Protein AF-A0AAW5BRA8-F1 (afdb_monomer_lite)

Secondary structure (DSSP, 8-state):
--EEEETTEEEE-HHHHHHHHHHHHHHHTT--HHHHHHHHHHTT---TT----

Organism: NCBI:txid358742

Sequence (53 aa):
MGYRCVNGELEIVPEQAE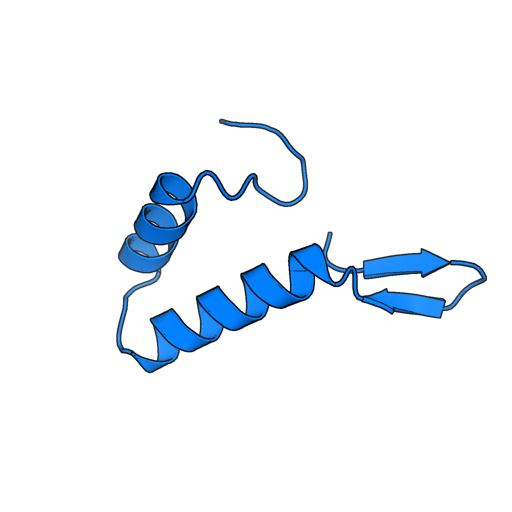VVKQIFDLYLAGNTFAQIKRALEKQKITTATGKLG

Radius of gyration: 12.76 Å; chains: 1; bounding box: 24×26×33 Å

InterPro domains:
  IPR011109 DNA-binding recombinase domain [PF07508] (14-51)
  IPR011109 DNA-binding recombinase domain [PS51737] (1-53)
  IPR038109 DNA-binding recombinase domain superfamily [G3DSA:3.90.1750.20] (1-52)

pLDDT: mean 73.7, std 15.83, range [41.59, 94.38]

Structure (mmCIF, N/CA/C/O backbone):
data_AF-A0AAW5BRA8-F1
#
_entry.id   AF-A0AAW5BRA8-F1
#
loop_
_atom_site.group_PDB
_atom_site.id
_atom_site.type_symbol
_atom_site.label_atom_id
_atom_site.label_alt_id
_atom_site.label_comp_id
_atom_site.label_asym_id
_atom_site.label_entity_id
_atom_site.label_seq_id
_atom_site.pdbx_PDB_ins_code
_atom_site.Cartn_x
_atom_site.Cartn_y
_atom_site.Cartn_z
_atom_site.occupancy
_atom_site.B_iso_or_equiv
_atom_site.auth_seq_id
_atom_site.auth_comp_id
_atom_site.auth_asym_id
_atom_site.auth_atom_id
_atom_site.pdbx_PDB_model_num
ATOM 1 N N . MET A 1 1 ? -3.250 -2.267 11.780 1.00 56.66 1 MET A N 1
ATOM 2 C CA . MET A 1 1 ? -3.332 -3.740 11.668 1.00 56.66 1 MET A CA 1
ATOM 3 C C . MET A 1 1 ? -4.650 -4.086 10.986 1.00 56.66 1 MET A C 1
ATOM 5 O O . MET A 1 1 ? -5.663 -3.549 11.420 1.00 56.66 1 MET A O 1
ATOM 9 N N . GLY A 1 2 ? -4.595 -4.914 9.927 1.00 56.38 2 GLY A N 1
ATOM 10 C CA . GLY A 1 2 ? -5.664 -5.223 8.944 1.00 56.38 2 GLY A CA 1
ATOM 11 C C . GLY A 1 2 ? -6.926 -5.903 9.464 1.00 56.38 2 GLY A C 1
ATOM 12 O O . GLY A 1 2 ? -7.902 -6.026 8.730 1.00 56.38 2 GLY A O 1
ATOM 13 N N . TYR A 1 3 ? -6.903 -6.336 10.719 1.00 56.34 3 TYR A N 1
ATOM 14 C CA . TYR A 1 3 ? -7.945 -7.150 11.315 1.00 56.34 3 TYR A CA 1
ATOM 15 C C . TYR A 1 3 ? -8.231 -6.635 12.725 1.00 56.34 3 TYR A C 1
ATOM 17 O O . TYR A 1 3 ? -7.295 -6.311 13.466 1.00 56.34 3 TYR A O 1
ATOM 25 N N . ARG A 1 4 ? -9.509 -6.556 13.098 1.00 61.84 4 ARG A N 1
ATOM 26 C CA . ARG A 1 4 ? -9.940 -6.427 14.496 1.00 61.84 4 ARG A CA 1
ATOM 27 C C . ARG A 1 4 ? -10.387 -7.791 14.980 1.00 61.84 4 ARG A C 1
ATOM 29 O O . ARG A 1 4 ? -11.088 -8.497 14.273 1.00 61.84 4 ARG A O 1
ATOM 36 N N . CYS A 1 5 ? -9.975 -8.150 16.188 1.00 52.91 5 CYS A N 1
ATOM 37 C CA . CYS A 1 5 ? -10.476 -9.348 16.838 1.00 52.91 5 CYS A CA 1
ATOM 38 C C . CYS A 1 5 ? -11.737 -8.959 17.614 1.00 52.91 5 CYS A C 1
ATOM 40 O O . CYS A 1 5 ? -11.638 -8.242 18.612 1.00 52.91 5 CYS A O 1
ATOM 42 N N . VAL A 1 6 ? -12.907 -9.372 17.133 1.00 69.25 6 VAL A N 1
ATOM 43 C CA . VAL A 1 6 ? -14.191 -9.161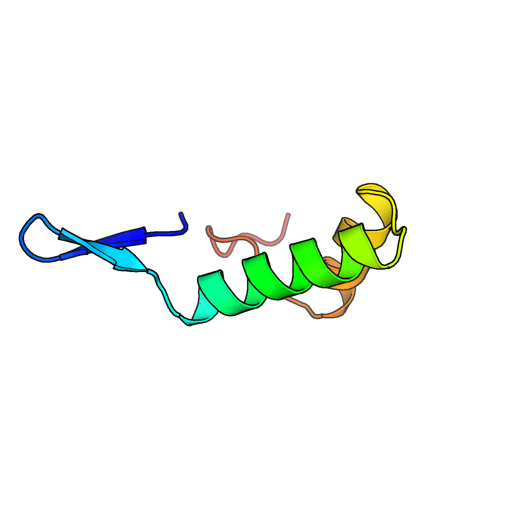 17.813 1.00 69.25 6 VAL A CA 1
ATOM 44 C C . VAL A 1 6 ? -14.720 -10.539 18.182 1.00 69.25 6 VAL A C 1
ATOM 46 O O . VAL A 1 6 ? -14.845 -11.404 17.325 1.00 69.25 6 VAL A O 1
ATOM 49 N N . ASN A 1 7 ? -14.963 -10.781 19.473 1.00 63.34 7 ASN A N 1
ATOM 50 C CA . ASN A 1 7 ? -15.482 -12.058 19.988 1.00 63.34 7 ASN A CA 1
ATOM 51 C C . ASN A 1 7 ? -14.679 -13.318 19.589 1.00 63.34 7 ASN A C 1
ATOM 53 O O . ASN A 1 7 ? -15.235 -14.410 19.537 1.00 63.34 7 ASN A O 1
ATOM 57 N N . GLY A 1 8 ? -13.371 -13.188 19.343 1.00 63.19 8 GLY A N 1
ATOM 58 C CA . GLY A 1 8 ? -12.508 -14.311 18.955 1.00 63.19 8 GLY A CA 1
ATOM 59 C C . GLY A 1 8 ? -12.420 -14.562 17.447 1.00 63.19 8 GLY A C 1
ATOM 60 O O . GLY A 1 8 ? -11.704 -15.474 17.040 1.00 63.19 8 GLY A O 1
ATOM 61 N N . GLU A 1 9 ? -13.071 -13.739 16.622 1.00 52.84 9 GLU A N 1
ATOM 62 C CA . GLU A 1 9 ? -12.992 -13.808 15.162 1.00 52.84 9 GLU A CA 1
ATOM 63 C C . GLU A 1 9 ? -12.214 -12.619 14.578 1.00 52.84 9 GLU A C 1
ATOM 65 O O . GLU A 1 9 ? -12.311 -11.483 15.051 1.00 52.84 9 GLU A O 1
ATOM 70 N N . LEU A 1 10 ? -11.411 -12.895 13.544 1.00 61.12 10 LEU A N 1
ATOM 71 C CA . LEU A 1 10 ? -10.658 -11.896 12.782 1.00 61.12 10 LEU A CA 1
ATOM 72 C C . LEU A 1 10 ? -11.596 -11.203 11.787 1.00 61.12 10 LEU A C 1
ATOM 74 O O . LEU A 1 10 ? -11.843 -11.707 10.694 1.00 61.12 10 LEU A O 1
ATOM 78 N N . GLU A 1 11 ? -12.086 -10.026 12.151 1.00 69.06 11 GLU A N 1
ATOM 79 C CA . GLU A 1 11 ? -12.905 -9.190 11.284 1.00 69.06 11 GLU A CA 1
ATOM 80 C C . GLU A 1 11 ? -12.001 -8.298 10.422 1.00 69.06 11 GLU A C 1
ATOM 82 O O . GLU A 1 11 ? -11.166 -7.538 10.931 1.00 69.06 11 GLU A O 1
ATOM 87 N N . ILE A 1 12 ? -12.145 -8.400 9.100 1.00 64.88 12 ILE A N 1
ATOM 88 C CA . ILE A 1 12 ? -11.463 -7.515 8.153 1.00 64.88 12 ILE A CA 1
ATOM 89 C C . ILE A 1 12 ? -12.014 -6.109 8.360 1.00 64.88 12 ILE A C 1
ATOM 91 O O . ILE A 1 12 ? -13.215 -5.890 8.237 1.00 64.88 12 ILE A O 1
ATOM 95 N N . VAL A 1 13 ? -11.141 -5.137 8.624 1.00 70.62 13 VAL A N 1
ATOM 96 C CA . VAL A 1 13 ? -11.572 -3.737 8.651 1.00 70.62 13 VAL A CA 1
ATOM 97 C C . VAL A 1 13 ? -11.793 -3.300 7.197 1.00 70.62 13 VAL A C 1
ATOM 99 O O . VAL A 1 13 ? -10.805 -3.219 6.463 1.00 70.62 13 VAL A O 1
ATOM 102 N N . PRO A 1 14 ? -13.034 -3.015 6.755 1.00 69.81 14 PRO A N 1
ATOM 103 C CA . PRO A 1 14 ? -13.332 -2.763 5.342 1.00 69.81 14 PRO A CA 1
ATOM 104 C C . PRO A 1 14 ? -12.527 -1.587 4.775 1.00 69.81 14 PRO A C 1
ATOM 106 O O . PRO A 1 14 ? -11.997 -1.681 3.674 1.00 69.81 14 PRO A O 1
ATOM 109 N N . GLU A 1 15 ? -12.306 -0.544 5.577 1.00 70.19 15 GLU A N 1
ATOM 110 C CA . GLU A 1 15 ? -11.429 0.584 5.231 1.00 70.19 15 GLU A CA 1
ATOM 111 C C . GLU A 1 15 ? -9.986 0.139 4.921 1.00 70.19 15 GLU A C 1
ATOM 113 O O . GLU A 1 15 ? -9.366 0.613 3.974 1.00 70.19 15 GLU A O 1
ATOM 118 N N . GLN A 1 16 ? -9.436 -0.822 5.671 1.00 71.44 16 GLN A N 1
ATOM 119 C CA . GLN A 1 16 ? -8.089 -1.337 5.402 1.00 71.44 16 GLN A CA 1
ATOM 120 C C . GLN A 1 16 ? -8.073 -2.318 4.224 1.00 71.44 16 GLN A C 1
ATOM 122 O O . GLN A 1 16 ? -7.063 -2.406 3.525 1.00 71.44 16 GLN A O 1
ATOM 127 N N . ALA A 1 17 ? -9.178 -3.023 3.969 1.00 80.38 17 ALA A N 1
ATOM 128 C CA . ALA A 1 17 ? -9.317 -3.882 2.797 1.00 80.38 17 ALA A CA 1
ATOM 129 C C . ALA A 1 17 ? -9.268 -3.082 1.489 1.00 80.38 17 ALA A C 1
ATOM 131 O O . ALA A 1 17 ? -8.631 -3.524 0.534 1.00 80.38 17 ALA A O 1
ATOM 132 N N . GLU A 1 18 ? -9.873 -1.892 1.453 1.00 82.06 18 GLU A N 1
ATOM 133 C CA . GLU A 1 18 ? -9.797 -0.991 0.297 1.00 82.06 18 GLU A CA 1
ATOM 134 C C . GLU A 1 18 ? -8.358 -0.546 0.013 1.00 82.06 18 GLU A C 1
ATOM 136 O O . GLU A 1 18 ? -7.908 -0.610 -1.132 1.00 82.06 18 GLU A O 1
ATOM 141 N N . VAL A 1 19 ? -7.596 -0.195 1.055 1.00 81.50 19 VAL A N 1
ATOM 142 C CA . VAL A 1 19 ? -6.175 0.169 0.921 1.00 81.50 19 VAL A CA 1
ATOM 143 C C . VAL A 1 19 ? -5.346 -1.004 0.396 1.00 81.50 19 VAL A C 1
ATOM 145 O O . VAL A 1 19 ? -4.528 -0.831 -0.509 1.00 81.50 19 VAL A O 1
ATOM 148 N N . VAL A 1 20 ? -5.559 -2.214 0.926 1.00 83.69 20 VAL A N 1
ATOM 149 C CA . VAL A 1 20 ? -4.866 -3.424 0.454 1.00 83.69 20 VAL A CA 1
ATOM 150 C C . VAL A 1 20 ? -5.204 -3.701 -1.010 1.00 83.69 20 VAL A C 1
ATOM 152 O O . VAL A 1 20 ? -4.296 -3.936 -1.805 1.00 83.69 20 VAL A O 1
ATOM 155 N N . LYS A 1 21 ? -6.480 -3.608 -1.393 1.00 87.06 21 LYS A N 1
ATOM 156 C CA . LYS A 1 21 ? -6.915 -3.775 -2.784 1.00 87.06 21 LYS A CA 1
ATOM 157 C C . LYS A 1 21 ? -6.221 -2.773 -3.709 1.00 87.06 21 LYS A C 1
ATOM 159 O O . LYS A 1 21 ? -5.654 -3.170 -4.721 1.00 87.06 21 LYS A O 1
ATOM 164 N N . GLN A 1 22 ? -6.165 -1.505 -3.312 1.00 86.56 22 GLN A N 1
ATOM 165 C CA . GLN A 1 22 ? -5.517 -0.459 -4.097 1.00 86.56 22 GLN A CA 1
ATOM 166 C C . GLN A 1 22 ? -4.003 -0.683 -4.263 1.00 86.56 22 GLN A C 1
ATOM 168 O O . GLN A 1 22 ? -3.450 -0.415 -5.329 1.00 86.56 22 GLN A O 1
ATOM 173 N N . ILE A 1 23 ? -3.323 -1.206 -3.236 1.00 88.25 23 ILE A N 1
ATOM 174 C CA . ILE A 1 23 ? -1.907 -1.602 -3.323 1.00 88.25 23 ILE A CA 1
ATOM 175 C C . ILE A 1 23 ? -1.715 -2.697 -4.374 1.00 88.25 23 ILE A C 1
ATOM 177 O O . ILE A 1 23 ? -0.802 -2.601 -5.197 1.00 88.25 23 ILE A O 1
ATOM 181 N N . PHE A 1 24 ? -2.572 -3.720 -4.359 1.00 90.38 24 PHE A N 1
ATOM 182 C CA . PHE A 1 24 ? -2.514 -4.814 -5.324 1.00 90.38 24 PHE A CA 1
ATOM 183 C C . PHE A 1 24 ? -2.814 -4.342 -6.749 1.00 90.38 24 PHE A C 1
ATOM 185 O O . PHE A 1 24 ? -2.070 -4.702 -7.659 1.00 90.38 24 PHE A O 1
ATOM 192 N N . ASP A 1 25 ? -3.815 -3.483 -6.943 1.00 92.62 25 ASP A N 1
ATOM 193 C CA . ASP A 1 25 ? -4.139 -2.909 -8.255 1.00 92.62 25 ASP A CA 1
ATOM 194 C C . ASP A 1 25 ? -2.947 -2.125 -8.834 1.00 92.62 25 ASP A C 1
ATOM 196 O O . ASP A 1 25 ? -2.583 -2.294 -10.000 1.00 92.62 25 ASP A O 1
ATOM 200 N N . LEU A 1 26 ? -2.274 -1.309 -8.012 1.00 90.19 26 LEU A N 1
ATOM 201 C CA . LEU A 1 26 ? -1.094 -0.553 -8.442 1.00 90.19 26 LEU A CA 1
ATOM 202 C C . LEU A 1 26 ? 0.102 -1.465 -8.748 1.00 90.19 26 LEU A C 1
ATOM 204 O O . LEU A 1 26 ? 0.828 -1.209 -9.712 1.00 90.19 26 LEU A O 1
ATOM 208 N N . TYR A 1 27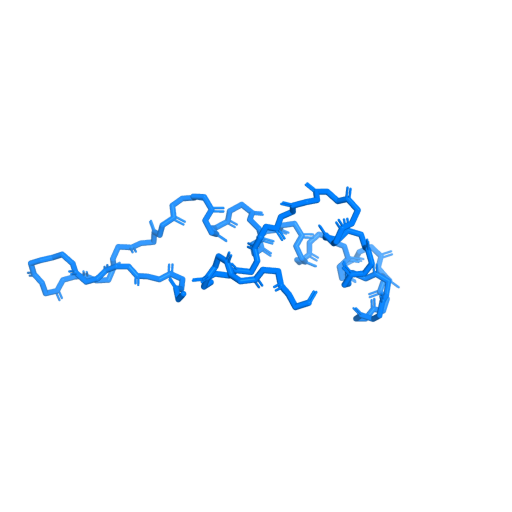 ? 0.307 -2.520 -7.958 1.00 91.88 27 TYR A N 1
ATOM 209 C CA . TYR A 1 27 ? 1.358 -3.508 -8.201 1.00 91.88 27 TYR A CA 1
ATOM 210 C C . TYR A 1 27 ? 1.131 -4.258 -9.520 1.00 91.88 27 TYR A C 1
ATOM 212 O O . TYR A 1 27 ? 2.048 -4.363 -10.333 1.00 91.88 27 TYR A O 1
ATOM 220 N N . LEU A 1 28 ? -0.104 -4.704 -9.777 1.00 94.12 28 LEU A N 1
ATOM 221 C CA . LEU A 1 28 ? -0.491 -5.362 -11.029 1.00 94.12 28 LEU A CA 1
ATOM 222 C C . LEU A 1 28 ? -0.377 -4.429 -12.241 1.00 94.12 28 LEU A C 1
ATOM 224 O O . LEU A 1 28 ? -0.040 -4.882 -13.331 1.00 94.12 28 LEU A O 1
ATOM 228 N N . ALA A 1 29 ? -0.574 -3.123 -12.048 1.00 93.81 29 ALA A N 1
ATOM 229 C CA . ALA A 1 29 ? -0.321 -2.104 -13.067 1.00 93.81 29 ALA A CA 1
ATOM 230 C C . ALA A 1 29 ? 1.181 -1.848 -13.341 1.00 93.81 29 ALA A C 1
ATOM 232 O O . ALA A 1 29 ? 1.516 -0.967 -14.131 1.00 93.81 29 ALA A O 1
ATOM 233 N N . GLY A 1 30 ? 2.092 -2.587 -12.696 1.00 94.38 30 GLY A N 1
ATOM 234 C CA . GLY A 1 30 ? 3.539 -2.493 -12.905 1.00 94.38 30 GLY A CA 1
ATOM 235 C C . GLY A 1 30 ? 4.230 -1.403 -12.085 1.00 94.38 30 GLY A C 1
ATOM 236 O O . GLY A 1 30 ? 5.380 -1.062 -12.366 1.00 94.38 30 GLY A O 1
ATOM 237 N N . ASN A 1 31 ? 3.561 -0.840 -11.072 1.00 93.75 31 ASN A N 1
ATOM 238 C CA . ASN A 1 31 ? 4.192 0.149 -10.203 1.00 93.75 31 ASN A CA 1
ATOM 239 C C . ASN A 1 31 ? 5.164 -0.523 -9.233 1.00 93.75 31 ASN A C 1
ATOM 241 O O . ASN A 1 31 ? 4.860 -1.516 -8.575 1.00 93.75 31 ASN A O 1
ATOM 245 N N . THR A 1 32 ? 6.332 0.089 -9.075 1.00 92.69 32 THR A N 1
ATOM 246 C CA . THR A 1 32 ? 7.283 -0.283 -8.028 1.00 92.69 32 THR A CA 1
ATOM 247 C C . THR A 1 32 ? 6.752 0.108 -6.649 1.00 92.69 32 THR A C 1
ATOM 249 O O . THR A 1 32 ? 5.996 1.071 -6.502 1.00 92.69 32 THR A O 1
ATOM 252 N N . PHE A 1 33 ? 7.224 -0.566 -5.598 1.00 87.19 33 PHE A N 1
ATOM 253 C CA . PHE A 1 33 ? 6.868 -0.239 -4.211 1.00 87.19 33 PHE A CA 1
ATOM 254 C C . PHE A 1 33 ? 7.067 1.245 -3.855 1.00 87.19 33 PHE A C 1
ATOM 256 O O . PHE A 1 33 ? 6.256 1.819 -3.130 1.00 87.19 33 PHE A O 1
ATOM 263 N N . ALA A 1 34 ? 8.104 1.893 -4.395 1.00 89.00 34 ALA A N 1
ATOM 264 C CA . ALA A 1 34 ? 8.348 3.319 -4.181 1.00 89.00 34 ALA A CA 1
ATOM 265 C C . ALA A 1 34 ? 7.263 4.210 -4.816 1.00 89.00 34 ALA A C 1
ATOM 267 O O . ALA A 1 34 ? 6.864 5.213 -4.223 1.00 89.00 34 ALA A O 1
ATOM 268 N N . GLN A 1 35 ? 6.766 3.845 -6.002 1.00 91.12 35 GLN A N 1
ATOM 269 C CA . GLN A 1 35 ? 5.664 4.547 -6.669 1.00 91.12 35 GLN A CA 1
ATOM 270 C C . GLN A 1 35 ? 4.341 4.327 -5.934 1.00 91.12 35 GLN A C 1
ATOM 272 O O . GLN A 1 35 ? 3.610 5.290 -5.713 1.00 91.12 35 GLN A O 1
ATOM 277 N N . ILE A 1 36 ? 4.076 3.095 -5.486 1.00 89.81 36 ILE A N 1
ATOM 278 C CA . ILE A 1 36 ? 2.889 2.759 -4.687 1.00 89.81 36 ILE A CA 1
ATOM 279 C C . ILE A 1 36 ? 2.877 3.578 -3.394 1.00 89.81 36 ILE A C 1
ATOM 281 O O . ILE A 1 36 ? 1.885 4.237 -3.096 1.00 89.81 36 ILE A O 1
ATOM 285 N N . LYS A 1 37 ? 4.003 3.628 -2.668 1.00 85.31 37 LYS A N 1
ATOM 286 C CA . LYS A 1 37 ? 4.139 4.436 -1.448 1.00 85.31 37 LYS A CA 1
ATOM 287 C C . LYS A 1 37 ? 3.793 5.908 -1.699 1.00 85.31 37 LYS A C 1
ATOM 289 O O . LYS A 1 37 ? 2.950 6.459 -1.000 1.00 85.31 37 LYS A O 1
ATOM 294 N N . ARG A 1 38 ? 4.375 6.522 -2.737 1.00 87.81 38 ARG A N 1
ATOM 295 C CA . ARG A 1 38 ? 4.082 7.918 -3.111 1.00 87.81 38 ARG A CA 1
ATOM 296 C C . ARG A 1 38 ? 2.614 8.128 -3.492 1.00 87.81 38 ARG A C 1
ATOM 298 O O . ARG A 1 38 ? 2.041 9.166 -3.169 1.00 87.81 38 ARG A O 1
ATOM 305 N N . ALA A 1 39 ? 2.003 7.165 -4.184 1.00 86.25 39 ALA A N 1
ATOM 306 C CA . ALA A 1 39 ? 0.597 7.230 -4.573 1.00 86.25 39 ALA A CA 1
ATOM 307 C C . ALA A 1 39 ? -0.346 7.174 -3.359 1.00 86.25 39 ALA A C 1
ATOM 309 O O . ALA A 1 39 ? -1.338 7.902 -3.335 1.00 86.25 39 ALA A O 1
ATOM 310 N N . LEU A 1 40 ? -0.022 6.365 -2.346 1.00 83.88 40 LEU A N 1
ATOM 311 C CA . LEU A 1 40 ? -0.772 6.288 -1.088 1.00 83.88 40 LEU A CA 1
ATOM 312 C C . LEU A 1 40 ? -0.591 7.552 -0.233 1.00 83.88 40 LEU A C 1
ATOM 314 O O . LEU A 1 40 ? -1.571 8.103 0.264 1.00 83.88 40 LEU A O 1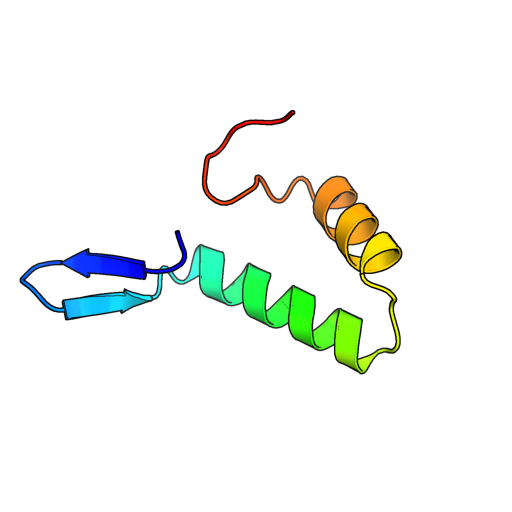
ATOM 318 N N . GLU A 1 41 ? 0.641 8.062 -0.124 1.00 83.50 41 GLU A N 1
ATOM 319 C CA . GLU A 1 41 ? 0.950 9.315 0.586 1.00 83.50 41 GLU A CA 1
ATOM 320 C C . GL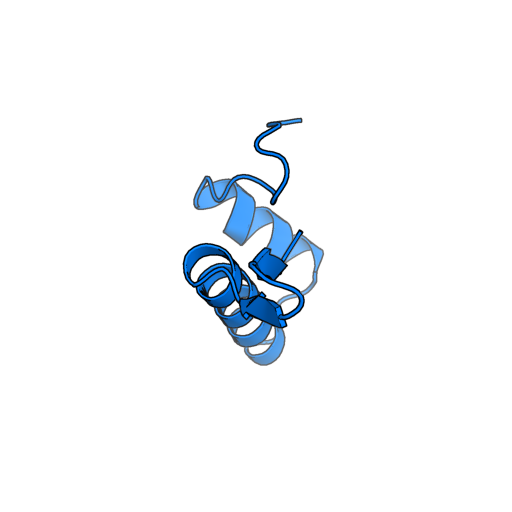U A 1 41 ? 0.202 10.509 -0.025 1.00 83.50 41 GLU A C 1
ATOM 322 O O . GLU A 1 41 ? -0.385 11.318 0.695 1.00 83.50 41 GLU A O 1
ATOM 327 N N . LYS A 1 42 ? 0.144 10.590 -1.363 1.00 81.88 42 LYS A N 1
ATOM 328 C CA . LYS A 1 42 ? -0.610 11.630 -2.081 1.00 81.88 42 LYS A CA 1
ATOM 329 C C . LYS A 1 42 ? -2.114 11.562 -1.807 1.00 81.88 42 LYS A C 1
ATOM 331 O O . LYS A 1 42 ? -2.775 12.598 -1.788 1.00 81.88 42 LYS A O 1
ATOM 336 N N . GLN A 1 43 ? -2.649 10.365 -1.582 1.00 75.50 43 GLN A N 1
ATOM 337 C CA . GLN A 1 43 ? -4.056 10.153 -1.242 1.00 75.50 43 GLN A CA 1
ATOM 338 C C . GLN A 1 43 ? -4.367 10.409 0.240 1.00 75.50 43 GLN A C 1
ATOM 340 O O . GLN A 1 43 ? -5.517 10.270 0.642 1.00 75.50 43 GLN A O 1
ATOM 345 N N . LYS A 1 44 ? -3.373 10.815 1.051 1.00 68.62 44 LYS A N 1
ATOM 346 C CA . LYS A 1 44 ? -3.499 10.994 2.508 1.00 68.62 44 LYS A CA 1
ATOM 347 C C . LYS A 1 44 ? -4.053 9.755 3.219 1.00 68.62 44 LYS A C 1
ATOM 349 O O . LYS A 1 44 ? -4.629 9.881 4.298 1.00 68.62 44 LYS A O 1
ATOM 354 N N . ILE A 1 45 ? -3.865 8.570 2.634 1.00 67.38 45 ILE A N 1
ATOM 355 C CA . ILE A 1 45 ? -4.203 7.313 3.292 1.00 67.38 45 ILE A CA 1
ATOM 356 C C . ILE A 1 45 ? -3.227 7.181 4.456 1.00 67.38 45 ILE A C 1
ATOM 358 O O . ILE A 1 45 ? -2.026 6.971 4.269 1.00 67.38 45 ILE A O 1
ATOM 362 N N . THR A 1 46 ? -3.732 7.404 5.666 1.00 57.53 46 THR A N 1
ATOM 363 C CA . THR A 1 46 ? -2.941 7.287 6.882 1.00 57.53 46 THR A CA 1
ATOM 364 C C . THR A 1 46 ? -2.581 5.818 7.061 1.00 57.53 46 THR A C 1
ATOM 366 O O . THR A 1 46 ? -3.390 4.912 6.860 1.00 57.53 46 THR A O 1
ATOM 369 N N . THR A 1 47 ? -1.319 5.560 7.398 1.00 56.41 47 THR A N 1
ATOM 370 C CA . THR A 1 47 ? -0.872 4.214 7.764 1.00 56.41 47 THR A CA 1
ATOM 371 C C . THR A 1 47 ? -1.780 3.670 8.866 1.00 56.41 47 THR A C 1
ATOM 373 O O . THR A 1 47 ? -2.343 4.439 9.644 1.00 56.41 47 THR A O 1
ATOM 376 N N . ALA A 1 48 ? -1.914 2.345 8.973 1.00 53.88 48 ALA A N 1
ATOM 377 C CA . ALA A 1 48 ? -2.849 1.672 9.885 1.00 53.88 48 ALA A CA 1
ATOM 378 C C . ALA A 1 48 ? -2.625 1.932 11.401 1.00 53.88 4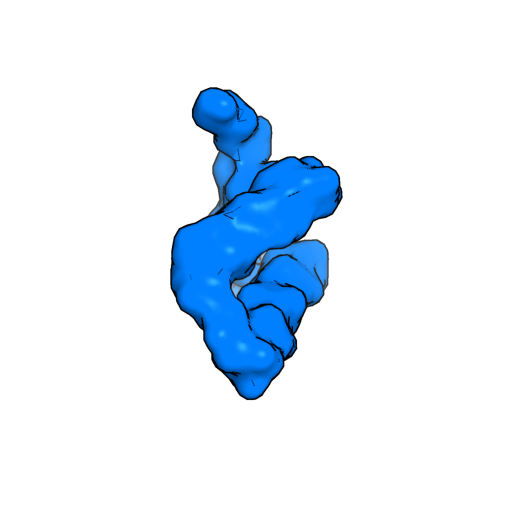8 ALA A C 1
ATOM 380 O O . ALA A 1 48 ? -3.181 1.220 12.238 1.00 53.88 48 ALA A O 1
ATOM 381 N N . THR A 1 49 ? -1.797 2.920 11.744 1.00 51.09 49 THR A N 1
ATOM 382 C CA . THR A 1 49 ? -1.477 3.442 13.075 1.00 51.09 49 THR A CA 1
ATOM 383 C C . THR A 1 49 ? -1.772 4.946 13.223 1.00 51.09 49 THR A C 1
ATOM 385 O O . THR A 1 49 ? -1.475 5.510 14.271 1.00 51.09 49 THR A O 1
ATOM 388 N N . GLY A 1 50 ? -2.314 5.624 12.203 1.00 44.94 50 GLY A N 1
ATOM 389 C CA . GLY A 1 50 ? -2.709 7.039 12.261 1.00 44.94 50 GLY A CA 1
ATOM 390 C C . GLY A 1 50 ? -1.568 8.046 12.462 1.00 44.94 50 GLY A C 1
ATOM 391 O O . GLY A 1 50 ? -1.827 9.243 12.559 1.00 44.94 50 GLY A O 1
ATOM 392 N N . LYS A 1 51 ? -0.306 7.605 12.521 1.00 41.59 51 LYS A N 1
ATOM 393 C CA . LYS A 1 51 ? 0.845 8.503 12.634 1.00 41.59 51 LYS A CA 1
ATOM 394 C C . LYS A 1 51 ? 1.339 8.871 11.242 1.00 41.59 51 LYS A C 1
ATOM 396 O O . LYS A 1 51 ? 1.927 8.039 10.549 1.00 41.59 51 LYS A O 1
ATOM 401 N N . LEU A 1 52 ? 1.105 10.127 10.861 1.00 47.38 52 LEU A N 1
ATOM 402 C CA . LEU A 1 52 ? 1.974 10.798 9.901 1.00 47.38 52 LEU A CA 1
ATOM 403 C C . LEU A 1 52 ? 3.387 10.794 10.498 1.00 47.38 52 LEU A C 1
ATOM 405 O O . LEU A 1 52 ? 3.575 11.256 11.626 1.00 47.38 52 LEU A O 1
ATOM 409 N N . GLY A 1 53 ? 4.325 10.177 9.782 1.00 42.94 53 GLY A N 1
ATOM 410 C CA . GLY A 1 53 ? 5.754 10.369 10.021 1.00 42.94 53 GLY A CA 1
ATOM 411 C C . GLY A 1 53 ? 6.205 11.707 9.465 1.00 42.94 53 GLY A C 1
ATOM 412 O O . GLY A 1 53 ? 5.582 12.158 8.477 1.00 42.94 53 GLY A O 1
#

Foldseek 3Di:
DQFDQDPNDTHGPVLVVVLVVQLVVCVVVVDDPVRNVVVCVVVVVADPVNDDD